Protein AF-A0A7M5XG82-F1 (afdb_monomer)

Secondary structure (DSSP, 8-state):
----SSS----------S--SS-HHHHHHHHHH-SS----SSEEEEE-SS-EEEE----TT---TTT--EE--S-EEEE-SS-EEEEEE-TTS-EEEEEEEE-TT-EEEEPPPTTGGG-GGGEEEEEE--SS-------

Structure (mmCIF, N/CA/C/O backbone):
data_AF-A0A7M5XG82-F1
#
_entry.id   AF-A0A7M5XG82-F1
#
loop_
_atom_site.group_PDB
_atom_site.id
_atom_site.type_symbol
_atom_site.label_atom_id
_atom_site.label_alt_id
_atom_site.label_comp_id
_atom_site.label_asym_id
_atom_site.label_entity_id
_atom_site.label_seq_id
_atom_site.pdbx_PDB_ins_code
_atom_site.Cartn_x
_atom_site.Cartn_y
_atom_site.Cartn_z
_atom_site.occupancy
_atom_site.B_iso_or_equiv
_atom_site.auth_seq_id
_atom_site.auth_comp_id
_atom_site.auth_asym_id
_atom_site.auth_atom_id
_atom_site.pdbx_PDB_model_num
ATOM 1 N N . MET A 1 1 ? -3.889 27.072 -1.626 1.00 43.38 1 MET A N 1
ATOM 2 C CA . MET A 1 1 ? -2.814 28.087 -1.555 1.00 43.38 1 MET A CA 1
ATOM 3 C C . MET A 1 1 ? -1.896 27.864 -2.743 1.00 43.38 1 MET A C 1
ATOM 5 O O . MET A 1 1 ? -1.508 26.725 -2.958 1.00 43.38 1 MET A O 1
ATOM 9 N N . ALA A 1 2 ? -1.628 28.892 -3.551 1.00 40.44 2 ALA A N 1
ATOM 10 C CA . ALA A 1 2 ? -0.678 28.778 -4.657 1.00 40.44 2 ALA A CA 1
ATOM 11 C C . ALA A 1 2 ? 0.746 28.933 -4.112 1.00 40.44 2 ALA A C 1
ATOM 13 O O . ALA A 1 2 ? 1.008 29.822 -3.304 1.00 40.44 2 ALA A O 1
ATOM 14 N N . ASN A 1 3 ? 1.637 28.037 -4.518 1.00 46.03 3 ASN A N 1
ATOM 15 C CA . ASN A 1 3 ? 3.038 28.046 -4.130 1.00 46.03 3 ASN A CA 1
ATOM 16 C C . ASN A 1 3 ? 3.775 29.184 -4.866 1.00 46.03 3 ASN A C 1
ATOM 18 O O . ASN A 1 3 ? 3.764 29.224 -6.093 1.00 46.03 3 ASN A O 1
ATOM 22 N N . CYS A 1 4 ? 4.397 30.106 -4.124 1.00 50.84 4 CYS A N 1
ATOM 23 C CA . CYS A 1 4 ? 5.077 31.297 -4.654 1.00 50.84 4 CYS A CA 1
ATOM 24 C C . CYS A 1 4 ? 6.514 31.040 -5.161 1.00 50.84 4 CYS A C 1
ATOM 26 O O . CYS A 1 4 ? 7.263 31.990 -5.362 1.00 50.84 4 CYS A O 1
ATOM 28 N N . GLY A 1 5 ? 6.908 29.781 -5.380 1.00 51.53 5 GLY A N 1
ATOM 29 C CA . GLY A 1 5 ? 8.064 29.432 -6.216 1.00 51.53 5 GLY A CA 1
ATOM 30 C C . GLY A 1 5 ? 9.432 29.348 -5.529 1.00 51.53 5 GLY A C 1
ATOM 31 O O . GLY A 1 5 ? 10.396 28.987 -6.195 1.00 51.53 5 GLY A O 1
ATOM 32 N N . GLU A 1 6 ? 9.548 29.610 -4.224 1.00 59.66 6 GLU A N 1
ATOM 33 C CA . GLU A 1 6 ? 10.833 29.459 -3.507 1.00 59.66 6 GLU A CA 1
ATOM 34 C C . GLU A 1 6 ? 11.024 28.069 -2.877 1.00 59.66 6 GLU A C 1
ATOM 36 O O . GLU A 1 6 ? 12.151 27.642 -2.638 1.00 59.66 6 GLU A O 1
ATOM 41 N N . VAL A 1 7 ? 9.937 27.321 -2.655 1.00 59.47 7 VAL A N 1
ATOM 42 C CA . VAL A 1 7 ? 9.974 25.956 -2.110 1.00 59.47 7 VAL A CA 1
ATOM 43 C C . VAL A 1 7 ? 8.954 25.106 -2.849 1.00 59.47 7 VAL A C 1
ATOM 45 O O . VAL A 1 7 ? 7.760 25.322 -2.681 1.00 59.47 7 VAL A O 1
ATOM 48 N N . ASN A 1 8 ? 9.385 24.102 -3.619 1.00 66.56 8 ASN A N 1
ATOM 49 C CA . ASN A 1 8 ? 8.477 23.084 -4.161 1.00 66.56 8 ASN A CA 1
ATOM 50 C C . ASN A 1 8 ? 7.928 22.225 -3.014 1.00 66.56 8 ASN A C 1
ATOM 52 O O . ASN A 1 8 ? 8.500 21.203 -2.654 1.00 66.56 8 ASN A O 1
ATOM 56 N N . SER A 1 9 ? 6.821 22.668 -2.423 1.00 73.81 9 SER A N 1
ATOM 57 C CA . SER A 1 9 ? 6.078 21.939 -1.402 1.00 73.81 9 SER A CA 1
ATOM 58 C C . SER A 1 9 ? 4.728 21.506 -1.957 1.00 73.81 9 SER A C 1
ATOM 60 O O . SER A 1 9 ? 4.102 22.207 -2.757 1.00 73.81 9 SER A O 1
ATOM 62 N N . ARG A 1 10 ? 4.289 20.328 -1.520 1.00 75.56 10 ARG A N 1
ATOM 63 C CA . ARG A 1 10 ? 2.930 19.831 -1.710 1.00 75.56 10 ARG A CA 1
ATOM 64 C C . ARG A 1 10 ? 2.282 19.736 -0.341 1.00 75.56 10 ARG A C 1
ATOM 66 O O . ARG A 1 10 ? 2.922 19.326 0.622 1.00 75.56 10 ARG A O 1
ATOM 73 N N . GLN A 1 11 ? 1.025 20.145 -0.264 1.00 83.50 11 GLN A N 1
ATOM 74 C CA . GLN A 1 11 ? 0.223 20.044 0.946 1.00 83.50 11 GLN A CA 1
ATOM 75 C C . GLN A 1 11 ? -0.914 19.072 0.667 1.00 83.50 11 GLN A C 1
ATOM 77 O O . GLN A 1 11 ? -1.641 19.243 -0.310 1.00 83.50 11 GLN A O 1
ATOM 82 N N . ILE A 1 12 ? -1.043 18.061 1.520 1.00 84.31 12 ILE A N 1
ATOM 83 C CA . ILE A 1 12 ? -2.161 17.122 1.512 1.00 84.31 12 ILE A CA 1
ATOM 84 C C . ILE A 1 12 ? -2.925 17.366 2.810 1.00 84.31 12 ILE A C 1
ATOM 86 O O . ILE A 1 12 ? -2.333 17.333 3.889 1.00 84.31 12 ILE A O 1
ATOM 90 N N . LEU A 1 13 ? -4.215 17.670 2.692 1.00 87.12 13 LEU A N 1
ATOM 91 C CA . LEU A 1 13 ? -5.105 17.902 3.825 1.00 87.12 13 LEU A CA 1
ATOM 92 C C . LEU A 1 13 ? -6.070 16.721 3.936 1.00 87.12 13 LEU A C 1
ATOM 94 O O . LEU A 1 13 ? -6.717 16.370 2.953 1.00 87.12 13 LEU A O 1
ATOM 98 N N . PHE A 1 14 ? -6.166 16.142 5.130 1.00 84.50 14 PHE A N 1
ATOM 99 C CA . PHE A 1 14 ? -7.156 15.124 5.464 1.00 84.50 14 PHE A CA 1
ATOM 100 C C . PHE A 1 14 ? -8.078 15.666 6.548 1.00 84.50 14 PHE A C 1
ATOM 102 O O . PHE A 1 14 ? -7.616 15.990 7.643 1.00 84.50 14 PHE A O 1
ATOM 109 N N . ASP A 1 15 ? -9.372 15.730 6.244 1.00 89.12 15 ASP A N 1
ATOM 110 C CA . ASP A 1 15 ? -10.399 16.069 7.222 1.00 89.12 15 ASP A CA 1
ATOM 111 C C . ASP A 1 15 ? -10.954 14.785 7.845 1.00 89.12 15 ASP A C 1
ATOM 113 O O . ASP A 1 15 ? -11.444 13.890 7.152 1.00 89.12 15 ASP A O 1
ATOM 117 N N . ILE A 1 16 ? -10.884 14.691 9.174 1.00 87.62 16 ILE A N 1
ATOM 118 C CA . ILE A 1 16 ? -11.454 13.573 9.930 1.00 87.62 16 ILE A CA 1
ATOM 119 C C . ILE A 1 16 ? -12.940 13.861 10.127 1.00 87.62 16 ILE A C 1
ATOM 121 O O . ILE A 1 16 ? -13.326 14.670 10.969 1.00 87.62 16 ILE A O 1
ATOM 125 N N . ILE A 1 17 ? -13.776 13.210 9.322 1.00 89.31 17 ILE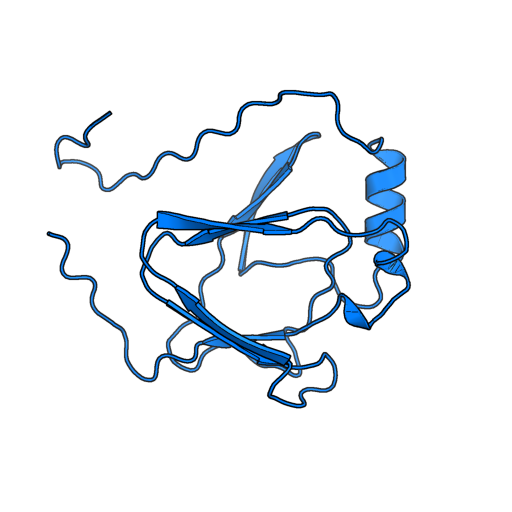 A N 1
ATOM 126 C CA . ILE A 1 17 ? -15.232 13.405 9.359 1.00 89.31 17 ILE A CA 1
ATOM 127 C C . ILE A 1 17 ? -15.930 12.519 10.401 1.00 89.31 17 ILE A C 1
ATOM 129 O O . ILE A 1 17 ? -17.009 12.871 10.880 1.00 89.31 17 ILE A O 1
ATOM 133 N N . HIS A 1 18 ? -15.310 11.398 10.782 1.00 89.00 18 HIS A N 1
ATOM 134 C CA . HIS A 1 18 ? -15.825 10.425 11.746 1.00 89.00 18 HIS A CA 1
ATOM 135 C C . HIS A 1 18 ? -14.692 9.838 12.593 1.00 89.00 18 HIS A C 1
ATOM 137 O O . HIS A 1 18 ? -13.525 9.888 12.206 1.00 89.00 18 HIS A O 1
ATOM 143 N N . GLU A 1 19 ? -15.048 9.256 13.739 1.00 91.25 19 GLU A N 1
ATOM 144 C CA . GLU A 1 19 ? -14.108 8.471 14.541 1.00 91.25 19 GLU A CA 1
ATOM 145 C C . GLU A 1 19 ? -13.564 7.271 13.742 1.00 91.25 19 GLU A C 1
ATOM 147 O O . GLU A 1 19 ? -14.298 6.703 12.924 1.00 91.25 19 GLU A O 1
ATOM 152 N N . PRO A 1 20 ? -12.304 6.855 13.976 1.00 91.38 20 PRO A N 1
ATOM 153 C CA . PRO A 1 20 ? -11.739 5.669 13.345 1.00 91.38 20 PRO A CA 1
ATOM 154 C C . PRO A 1 20 ? -12.602 4.426 13.568 1.00 91.38 20 PRO A C 1
ATOM 156 O O . PRO A 1 20 ? -13.096 4.178 14.667 1.00 91.38 20 PRO A O 1
ATOM 159 N N . LYS A 1 21 ? -12.725 3.610 12.518 1.00 91.75 21 LYS A N 1
ATOM 160 C CA . LYS A 1 21 ? -13.472 2.343 12.523 1.00 91.75 21 LYS A CA 1
ATOM 161 C C . LYS A 1 21 ? -12.948 1.331 13.548 1.00 91.75 21 LYS A C 1
ATOM 163 O O . LYS A 1 21 ? -13.725 0.509 14.023 1.00 91.75 21 LYS A O 1
ATOM 168 N N . TYR A 1 22 ? -11.653 1.387 13.850 1.00 95.06 22 TYR A N 1
ATOM 169 C CA . TYR A 1 22 ? -10.950 0.424 14.690 1.00 95.06 22 TYR A CA 1
ATOM 170 C C . TYR A 1 22 ? -10.267 1.117 15.871 1.00 95.06 22 TYR A C 1
ATOM 172 O O . TYR A 1 22 ? -9.791 2.251 15.752 1.00 95.06 22 TYR A O 1
ATOM 180 N N . THR A 1 23 ? -10.170 0.422 17.002 1.00 96.31 23 THR A N 1
ATOM 181 C CA . THR A 1 23 ? -9.307 0.833 18.117 1.00 96.31 23 THR A CA 1
ATOM 182 C C . THR A 1 23 ? -7.828 0.600 17.794 1.00 96.31 23 THR A C 1
ATOM 184 O O . THR A 1 23 ? -7.479 -0.103 16.846 1.00 96.31 23 THR A O 1
ATOM 187 N N . GLU A 1 24 ? -6.921 1.156 18.603 1.00 96.12 24 GLU A N 1
ATOM 188 C CA . GLU A 1 24 ? -5.482 0.907 18.431 1.00 96.12 24 GLU A CA 1
ATOM 189 C C . GLU A 1 24 ? -5.123 -0.572 18.647 1.00 96.12 24 GLU A C 1
ATOM 191 O O . GLU A 1 24 ? -4.213 -1.089 17.999 1.00 96.12 24 GLU A O 1
ATOM 196 N N . GLU A 1 25 ? -5.827 -1.269 19.541 1.00 97.44 25 GLU A N 1
ATOM 197 C CA . GLU A 1 25 ? -5.667 -2.707 19.765 1.00 97.44 25 GLU A CA 1
ATOM 198 C C . GLU A 1 25 ? -6.134 -3.527 18.559 1.00 97.44 25 GLU A C 1
ATOM 200 O O . GLU A 1 25 ? -5.431 -4.448 18.149 1.00 97.44 25 GLU A O 1
ATOM 205 N N . GLU A 1 26 ? -7.275 -3.176 17.961 1.00 96.81 26 GLU A N 1
ATOM 206 C CA . GLU A 1 26 ? -7.788 -3.839 16.755 1.00 96.81 26 GLU A CA 1
ATOM 207 C C . GLU A 1 26 ? -6.871 -3.599 15.553 1.00 96.81 26 GLU A C 1
ATOM 209 O O . GLU A 1 26 ? -6.579 -4.530 14.806 1.00 96.81 26 GLU A O 1
ATOM 214 N N . VAL A 1 27 ? -6.339 -2.382 15.397 1.00 96.44 27 VAL A N 1
ATOM 215 C CA . VAL A 1 27 ? -5.329 -2.078 14.372 1.00 96.44 27 VAL A CA 1
ATOM 216 C C . VAL A 1 27 ? -4.082 -2.943 14.565 1.00 96.44 27 VAL A C 1
ATOM 218 O O . VAL A 1 27 ? -3.595 -3.539 13.605 1.00 96.44 27 VAL A O 1
ATOM 221 N N . LYS A 1 28 ? -3.569 -3.062 15.797 1.00 95.94 28 LYS A N 1
ATOM 222 C CA . LYS A 1 28 ? -2.417 -3.930 16.097 1.00 95.94 28 LYS A CA 1
ATOM 223 C C . LYS A 1 28 ? -2.710 -5.396 15.776 1.00 95.94 28 LYS A C 1
ATOM 225 O O . LYS A 1 28 ? -1.853 -6.063 15.201 1.00 95.94 28 LYS A O 1
ATOM 230 N N . ASP A 1 29 ? -3.902 -5.883 16.115 1.00 96.69 29 ASP A N 1
ATOM 231 C CA . ASP A 1 29 ? -4.332 -7.251 15.818 1.00 96.69 29 ASP A CA 1
ATOM 232 C C . ASP A 1 29 ? -4.393 -7.506 14.302 1.00 96.69 29 ASP A C 1
ATOM 234 O O . ASP A 1 29 ? -3.750 -8.441 13.820 1.00 96.69 29 ASP A O 1
ATOM 238 N N . LEU A 1 30 ? -5.047 -6.626 13.534 1.00 96.56 30 LEU A N 1
ATOM 239 C CA . LEU A 1 30 ? -5.123 -6.706 12.068 1.00 96.56 30 LEU A CA 1
ATOM 240 C C . LEU A 1 30 ? -3.735 -6.714 11.414 1.00 96.56 30 LEU A C 1
ATOM 242 O O . LEU A 1 30 ? -3.455 -7.556 10.561 1.00 96.56 30 LEU A O 1
ATOM 246 N N . LEU A 1 31 ? -2.840 -5.818 11.843 1.00 95.50 31 LEU A N 1
ATOM 247 C CA . LEU A 1 31 ? -1.466 -5.759 11.337 1.00 95.50 31 LEU A CA 1
ATOM 248 C C . LEU A 1 31 ? -0.671 -7.026 11.675 1.00 95.50 31 LEU A C 1
ATOM 250 O O . LEU A 1 31 ? 0.126 -7.478 10.857 1.00 95.50 31 LEU A O 1
ATOM 254 N N . SER A 1 32 ? -0.892 -7.612 12.856 1.00 96.00 32 SER A N 1
ATOM 255 C CA . SER A 1 32 ? -0.191 -8.823 13.304 1.00 96.00 32 SER A CA 1
ATOM 256 C C . SER A 1 32 ? -0.618 -10.093 12.564 1.00 96.00 32 SER A C 1
ATOM 258 O O . SER A 1 32 ? 0.165 -11.036 12.461 1.00 96.00 32 SER A O 1
ATOM 260 N N . LYS A 1 33 ? -1.847 -10.112 12.036 1.00 96.81 33 LYS A N 1
ATOM 261 C CA . LYS A 1 33 ? -2.414 -11.238 11.282 1.00 96.81 33 LYS A CA 1
ATOM 262 C C . LYS A 1 33 ? -2.018 -11.240 9.808 1.00 96.81 33 LYS A C 1
ATOM 264 O O . LYS A 1 33 ? -2.235 -12.240 9.130 1.00 96.81 33 LYS A O 1
ATOM 269 N N . ALA A 1 34 ? -1.438 -10.148 9.313 1.00 96.75 34 ALA A N 1
ATOM 270 C CA . ALA A 1 34 ? -1.073 -10.008 7.914 1.00 96.75 34 ALA A CA 1
ATOM 271 C C . ALA A 1 34 ? -0.101 -11.116 7.456 1.00 96.75 34 ALA A C 1
ATOM 273 O O . ALA A 1 34 ? 0.973 -11.302 8.023 1.00 96.75 34 ALA A O 1
ATOM 274 N N . ILE A 1 35 ? -0.465 -11.818 6.377 1.00 96.62 35 ILE A N 1
ATOM 275 C CA . ILE A 1 35 ? 0.369 -12.861 5.743 1.00 96.62 35 ILE A CA 1
ATOM 276 C C . ILE A 1 35 ? 1.704 -12.300 5.213 1.00 96.62 35 ILE A C 1
ATOM 278 O O . ILE A 1 35 ? 2.747 -12.937 5.354 1.00 96.62 35 ILE A O 1
ATOM 282 N N . TYR A 1 36 ? 1.669 -11.111 4.606 1.00 96.50 36 TYR A N 1
ATOM 283 C CA . TYR A 1 36 ? 2.844 -10.360 4.150 1.00 96.50 36 TYR A CA 1
ATOM 284 C C . TYR A 1 36 ? 3.014 -9.095 4.998 1.00 96.50 36 TYR A C 1
ATOM 286 O O . TYR A 1 36 ? 2.035 -8.633 5.589 1.00 96.50 36 TYR A O 1
ATOM 294 N N . PRO A 1 37 ? 4.219 -8.493 5.051 1.00 95.62 37 PRO A N 1
ATOM 295 C CA . PRO A 1 37 ? 4.418 -7.245 5.778 1.00 95.62 37 PRO A CA 1
ATOM 296 C C . PRO A 1 37 ? 3.402 -6.169 5.349 1.00 95.62 37 PRO A C 1
ATOM 298 O O . PRO A 1 37 ? 3.247 -5.926 4.151 1.00 95.62 37 PRO A O 1
ATOM 301 N N . PRO A 1 38 ? 2.729 -5.474 6.283 1.00 95.38 38 PRO A N 1
ATOM 302 C CA . PRO A 1 38 ? 1.736 -4.444 5.961 1.00 95.38 38 PRO A CA 1
AT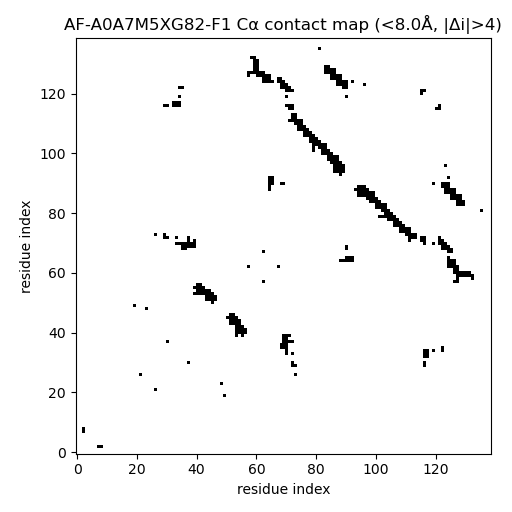OM 303 C C . PRO A 1 38 ? 2.382 -3.075 5.666 1.00 95.38 38 PRO A C 1
ATOM 305 O O . PRO A 1 38 ? 1.824 -2.021 5.993 1.00 95.38 38 PRO A O 1
ATOM 308 N N . ASN A 1 39 ? 3.594 -3.098 5.105 1.00 94.25 39 ASN A N 1
ATOM 309 C CA . ASN A 1 39 ? 4.392 -1.928 4.760 1.00 94.25 39 ASN A CA 1
ATOM 310 C C . ASN A 1 39 ? 4.198 -1.655 3.269 1.00 94.25 39 ASN A C 1
ATOM 312 O O . ASN A 1 39 ? 4.735 -2.374 2.433 1.00 94.25 39 ASN A O 1
ATOM 316 N N . VAL A 1 40 ? 3.399 -0.641 2.952 1.00 90.50 40 VAL A N 1
ATOM 317 C CA . VAL A 1 40 ? 2.932 -0.355 1.583 1.00 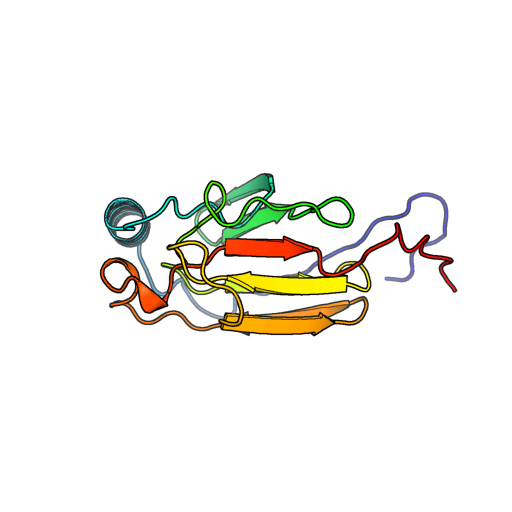90.50 40 VAL A CA 1
ATOM 318 C C . VAL A 1 40 ? 3.822 0.638 0.824 1.00 90.50 40 VAL A C 1
ATOM 320 O O . VAL A 1 40 ? 3.586 0.912 -0.349 1.00 90.50 40 VAL A O 1
ATOM 323 N N . GLY A 1 41 ? 4.830 1.199 1.497 1.00 91.31 41 GLY A N 1
ATOM 324 C CA . GLY A 1 41 ? 5.695 2.259 0.986 1.00 91.31 41 GLY A CA 1
ATOM 325 C C . GLY A 1 41 ? 7.184 1.953 1.066 1.00 91.31 41 GLY A C 1
ATOM 326 O O . GLY A 1 41 ? 7.605 0.927 1.600 1.00 91.31 41 GLY A O 1
ATOM 327 N N . THR A 1 42 ? 7.991 2.886 0.568 1.00 92.00 42 THR A N 1
ATOM 328 C CA . THR A 1 42 ? 9.449 2.876 0.716 1.00 92.00 42 THR A CA 1
ATOM 329 C C . THR A 1 42 ? 9.914 3.435 2.052 1.00 92.00 42 THR A C 1
ATOM 331 O O . THR A 1 42 ? 10.897 2.941 2.598 1.00 92.00 42 THR A O 1
ATOM 334 N N . GLU A 1 43 ? 9.212 4.432 2.593 1.00 94.81 43 GLU A N 1
ATOM 335 C CA . GLU A 1 43 ? 9.567 5.079 3.858 1.00 94.81 43 GLU A CA 1
ATOM 336 C C . GLU A 1 43 ? 8.306 5.473 4.630 1.00 94.81 43 GLU A C 1
ATOM 338 O O . GLU A 1 43 ? 7.385 6.055 4.064 1.00 94.81 43 GLU A O 1
ATOM 343 N N . LEU A 1 44 ? 8.247 5.168 5.928 1.00 96.25 44 LEU A N 1
ATOM 344 C CA . LEU A 1 44 ? 7.186 5.664 6.802 1.00 96.25 44 LEU A CA 1
ATOM 345 C C . LEU A 1 44 ? 7.549 7.083 7.250 1.00 96.25 44 LEU A C 1
ATOM 347 O O . LEU A 1 44 ? 8.492 7.267 8.016 1.00 96.25 44 LEU A O 1
ATOM 351 N N . LEU A 1 45 ? 6.791 8.076 6.794 1.00 94.38 45 LEU A N 1
ATOM 352 C CA . LEU A 1 45 ? 7.040 9.486 7.105 1.00 94.38 45 LEU A CA 1
ATOM 353 C C . LEU A 1 45 ? 6.391 9.916 8.421 1.00 94.38 45 LEU A C 1
ATOM 355 O O . LEU A 1 45 ? 6.908 10.774 9.135 1.00 94.38 45 LEU A O 1
ATOM 359 N N . PHE A 1 46 ? 5.214 9.364 8.710 1.00 94.12 46 PHE A N 1
ATOM 360 C CA . PHE A 1 46 ? 4.389 9.771 9.838 1.00 94.12 46 PHE A CA 1
ATOM 361 C C . PHE A 1 46 ? 3.446 8.645 10.252 1.00 94.12 46 PHE A C 1
ATOM 363 O O . PHE A 1 46 ? 2.872 7.964 9.405 1.00 94.12 46 PHE A O 1
ATOM 370 N N . GLU A 1 47 ? 3.238 8.488 11.555 1.00 94.88 47 GLU A N 1
ATOM 371 C CA . GLU A 1 47 ? 2.251 7.570 12.114 1.00 94.88 47 GLU A CA 1
ATOM 372 C C . GLU A 1 47 ? 1.627 8.178 13.370 1.00 94.88 47 GLU A C 1
ATOM 374 O O . GLU A 1 47 ? 2.320 8.710 14.240 1.00 94.88 47 GLU A O 1
ATOM 379 N N . ASN A 1 48 ? 0.303 8.097 13.458 1.00 93.38 48 ASN A N 1
ATOM 380 C CA . ASN A 1 48 ? -0.461 8.392 14.661 1.00 93.38 48 ASN A CA 1
ATOM 381 C C . ASN A 1 48 ? -1.694 7.474 14.741 1.00 93.38 48 ASN A C 1
ATOM 383 O O . ASN A 1 48 ? -1.864 6.561 13.938 1.00 93.38 48 ASN A O 1
ATOM 387 N N . ARG A 1 49 ? -2.590 7.753 15.694 1.00 93.62 49 ARG A N 1
ATOM 388 C CA . ARG A 1 49 ? -3.858 7.030 15.880 1.00 93.62 49 ARG A CA 1
ATOM 389 C C . ARG A 1 49 ? -4.739 6.946 14.623 1.00 93.62 49 ARG A C 1
ATOM 391 O O . ARG A 1 49 ? -5.502 5.999 14.486 1.00 93.62 49 ARG A O 1
ATOM 398 N N . TYR A 1 50 ? -4.695 7.952 13.753 1.00 92.62 50 TYR A N 1
ATOM 399 C CA . TYR A 1 50 ? -5.617 8.096 12.627 1.00 92.62 50 TYR A CA 1
ATOM 400 C C . TYR A 1 50 ? -5.052 7.544 11.323 1.00 92.62 50 TYR A C 1
ATOM 402 O O . TYR A 1 50 ? -5.812 7.035 10.504 1.00 92.62 50 TYR A O 1
ATOM 410 N N . CYS A 1 51 ? -3.742 7.663 11.097 1.00 92.75 51 CYS A N 1
ATOM 411 C CA . CYS A 1 51 ? -3.143 7.223 9.847 1.00 92.75 51 CYS A CA 1
ATOM 412 C C . CYS A 1 51 ? -1.653 6.892 9.959 1.00 92.75 51 CYS A C 1
ATOM 414 O O . CYS A 1 51 ? -0.935 7.347 10.851 1.00 92.75 51 CYS A O 1
ATOM 416 N N . ARG A 1 52 ? -1.197 6.125 8.964 1.00 94.88 52 ARG A N 1
ATOM 417 C CA . ARG A 1 52 ? 0.210 5.952 8.603 1.00 94.88 52 ARG A CA 1
ATOM 418 C C . ARG A 1 52 ? 0.409 6.561 7.224 1.00 94.88 52 ARG A C 1
ATOM 420 O O . ARG A 1 52 ? -0.281 6.172 6.285 1.00 94.88 52 ARG A O 1
ATOM 427 N N . VAL A 1 53 ? 1.336 7.502 7.105 1.00 94.69 53 VAL A N 1
ATOM 428 C CA . VAL A 1 53 ? 1.701 8.125 5.833 1.00 94.69 53 VAL A CA 1
ATOM 429 C C . VAL A 1 53 ? 3.029 7.550 5.394 1.00 94.69 53 VAL A C 1
ATOM 431 O O . VAL A 1 53 ? 4.047 7.712 6.068 1.00 94.69 53 VAL A O 1
ATOM 434 N N . TRP A 1 54 ? 2.998 6.893 4.246 1.00 96.25 54 TRP A N 1
ATOM 435 C CA . TRP A 1 54 ? 4.177 6.341 3.615 1.00 96.25 54 TRP A CA 1
ATOM 436 C C . TRP A 1 54 ? 4.548 7.171 2.392 1.00 96.25 54 TRP A C 1
ATOM 438 O O . TRP A 1 54 ? 3.674 7.518 1.598 1.00 96.25 54 TRP A O 1
ATOM 448 N N . ASP A 1 55 ? 5.837 7.448 2.224 1.00 94.06 55 ASP A N 1
ATOM 449 C CA . ASP A 1 55 ? 6.372 7.746 0.905 1.00 94.06 55 ASP A CA 1
ATOM 450 C C . ASP A 1 55 ? 6.464 6.447 0.105 1.00 94.06 55 ASP A C 1
ATOM 452 O O . ASP A 1 55 ? 6.796 5.386 0.648 1.00 94.06 55 ASP A O 1
ATOM 456 N N . PHE A 1 56 ? 6.179 6.525 -1.188 1.00 94.19 56 PHE A N 1
ATOM 457 C CA . PHE A 1 56 ? 6.301 5.404 -2.108 1.00 94.19 56 PHE A CA 1
ATOM 458 C C . PHE A 1 56 ? 6.963 5.882 -3.390 1.00 94.19 56 PHE A C 1
ATOM 460 O O . PHE A 1 56 ? 6.359 6.562 -4.222 1.00 94.19 56 PHE A O 1
ATOM 467 N N . TYR A 1 57 ? 8.210 5.466 -3.567 1.00 92.56 57 TYR A N 1
ATOM 468 C CA . TYR A 1 57 ? 8.977 5.757 -4.762 1.00 92.56 57 TYR A CA 1
ATOM 469 C C . TYR A 1 57 ? 9.622 4.493 -5.318 1.00 92.56 57 TYR A C 1
ATOM 471 O O . TYR A 1 57 ? 10.319 3.760 -4.625 1.00 92.56 57 TYR A O 1
ATOM 479 N N . LEU A 1 58 ? 9.444 4.264 -6.614 1.00 92.75 58 LEU A N 1
ATOM 480 C CA . LEU A 1 58 ? 10.167 3.233 -7.342 1.00 92.75 58 LEU A CA 1
ATOM 481 C C . LEU A 1 58 ? 10.944 3.901 -8.472 1.00 92.75 58 LEU A C 1
ATOM 483 O O . LEU A 1 58 ? 10.364 4.614 -9.291 1.00 92.75 58 LEU A O 1
ATOM 487 N N . GLU A 1 59 ? 12.244 3.621 -8.561 1.00 92.31 59 GLU A N 1
ATOM 488 C CA . GLU A 1 59 ? 13.031 3.936 -9.759 1.00 92.31 59 GLU A CA 1
ATOM 489 C C . GLU A 1 59 ? 12.375 3.321 -11.016 1.00 92.31 59 GLU A C 1
ATOM 491 O O . GLU A 1 59 ? 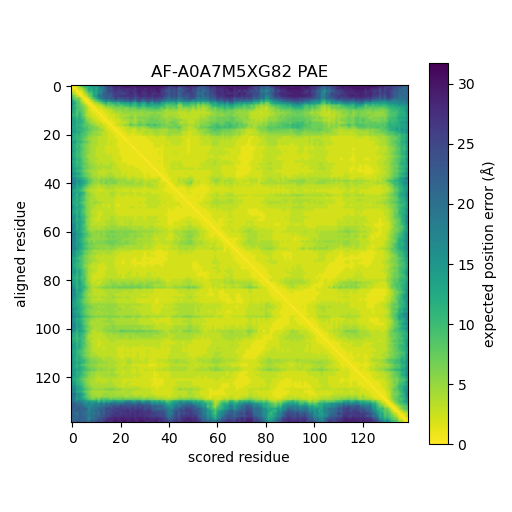11.601 2.366 -10.892 1.00 92.31 59 GLU A O 1
ATOM 496 N N . PRO A 1 60 ? 12.648 3.828 -12.233 1.00 90.06 60 PRO A N 1
ATOM 497 C CA . PRO A 1 60 ? 12.216 3.169 -13.467 1.00 90.06 60 PRO A CA 1
ATOM 498 C C . PRO A 1 60 ? 12.633 1.697 -13.484 1.00 90.06 60 PRO A C 1
ATOM 500 O O . PRO A 1 60 ? 13.744 1.363 -13.072 1.00 90.06 60 PRO A O 1
ATOM 503 N N . ASP A 1 61 ? 11.723 0.821 -13.910 1.00 88.31 61 ASP A N 1
ATOM 504 C CA . ASP A 1 61 ? 11.839 -0.643 -13.801 1.00 88.31 61 ASP A CA 1
ATOM 505 C C . ASP A 1 61 ? 12.101 -1.190 -12.374 1.00 88.31 61 ASP A C 1
ATOM 507 O O . ASP A 1 61 ? 12.361 -2.386 -12.204 1.00 88.31 61 ASP A O 1
ATOM 511 N N . GLY A 1 62 ? 12.014 -0.344 -11.346 1.00 92.31 62 GLY A N 1
ATOM 512 C CA . GLY A 1 62 ? 12.191 -0.679 -9.939 1.00 92.31 62 GLY A CA 1
ATOM 513 C C . GLY A 1 62 ? 10.984 -1.395 -9.339 1.00 92.31 62 GLY A C 1
ATOM 5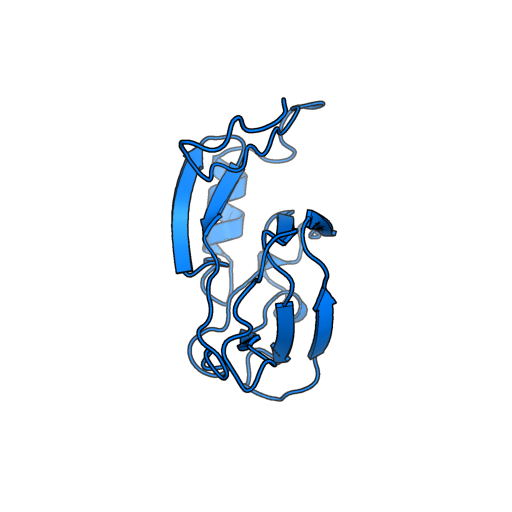14 O O . GLY A 1 62 ? 9.872 -1.339 -9.863 1.00 92.31 62 GLY A O 1
ATOM 515 N N . GLY A 1 63 ? 11.217 -2.065 -8.213 1.00 92.81 63 GLY A N 1
ATOM 516 C CA . GLY A 1 63 ? 10.284 -3.012 -7.602 1.00 92.81 63 GLY A CA 1
ATOM 517 C C . GLY A 1 63 ? 10.671 -4.453 -7.938 1.00 92.81 63 GLY A C 1
ATOM 518 O O . GLY A 1 63 ? 10.899 -4.797 -9.100 1.00 92.81 63 GLY A O 1
ATOM 519 N N . ASP A 1 64 ? 10.776 -5.293 -6.908 1.00 94.31 64 ASP A N 1
ATOM 520 C CA . ASP A 1 64 ? 11.027 -6.730 -7.034 1.00 94.31 64 ASP A CA 1
ATOM 521 C C . ASP A 1 64 ? 9.778 -7.492 -6.563 1.00 94.31 64 ASP A C 1
ATOM 523 O O . ASP A 1 64 ? 9.555 -7.614 -5.356 1.00 94.31 64 ASP A O 1
ATOM 527 N N . PRO A 1 65 ? 8.950 -8.010 -7.489 1.00 92.88 65 PRO A N 1
ATOM 528 C CA . PRO A 1 65 ? 7.701 -8.676 -7.137 1.00 92.88 65 PRO A CA 1
ATOM 529 C C . PRO A 1 65 ? 7.827 -9.843 -6.153 1.00 92.88 65 PRO A C 1
ATOM 531 O O . PRO A 1 65 ? 6.872 -10.139 -5.446 1.00 92.88 65 PRO A O 1
ATOM 534 N N . LEU A 1 66 ? 8.992 -10.497 -6.087 1.00 91.75 66 LEU A N 1
ATOM 535 C CA . LEU A 1 66 ? 9.223 -11.634 -5.193 1.00 91.75 66 LEU A CA 1
ATOM 536 C C . LEU A 1 66 ? 9.687 -11.215 -3.793 1.00 91.75 66 LEU A C 1
ATOM 538 O O . LEU A 1 66 ? 9.656 -12.031 -2.874 1.00 91.75 66 LEU A O 1
ATOM 542 N N . LYS A 1 67 ? 10.150 -9.972 -3.624 1.00 92.19 67 LYS A N 1
ATOM 543 C CA . LYS A 1 67 ? 10.689 -9.468 -2.348 1.00 92.19 67 LYS A CA 1
ATOM 544 C C . LYS A 1 67 ? 9.860 -8.348 -1.736 1.00 92.19 67 LYS A C 1
ATOM 546 O O . LYS A 1 67 ? 9.947 -8.125 -0.535 1.00 92.19 67 LYS A O 1
ATOM 551 N N . ASN A 1 68 ? 9.079 -7.648 -2.552 1.00 92.50 68 ASN A N 1
ATOM 552 C CA . ASN A 1 68 ? 8.348 -6.441 -2.178 1.00 92.50 68 ASN A CA 1
ATOM 553 C C . ASN A 1 68 ? 6.830 -6.672 -2.161 1.00 92.50 68 ASN A C 1
ATOM 555 O O . ASN A 1 68 ? 6.073 -5.737 -2.400 1.00 92.50 68 ASN A O 1
ATOM 559 N N . ALA A 1 69 ? 6.380 -7.906 -1.923 1.00 95.75 69 ALA A N 1
ATOM 560 C CA . ALA A 1 69 ? 4.971 -8.164 -1.662 1.00 95.75 69 ALA A CA 1
ATOM 561 C C . ALA A 1 69 ? 4.582 -7.608 -0.284 1.00 95.75 69 ALA A C 1
ATOM 563 O O . ALA A 1 69 ? 5.266 -7.857 0.712 1.00 95.75 69 ALA A O 1
ATOM 564 N N . HIS A 1 70 ? 3.469 -6.884 -0.235 1.00 96.69 70 HIS A N 1
ATOM 565 C CA . HIS A 1 70 ? 2.895 -6.308 0.977 1.00 96.69 70 HIS A CA 1
ATOM 566 C C . HIS A 1 70 ? 1.417 -6.660 1.091 1.00 96.69 70 HIS A C 1
ATOM 568 O O . HIS A 1 70 ? 0.793 -7.078 0.115 1.00 96.69 70 HIS A O 1
ATOM 574 N N . HIS A 1 71 ? 0.857 -6.492 2.288 1.00 97.75 71 HIS A N 1
ATOM 575 C CA . HIS A 1 71 ? -0.537 -6.823 2.576 1.00 97.75 71 HIS A CA 1
ATOM 576 C C . HIS A 1 71 ? -1.347 -5.587 2.968 1.00 97.75 71 HIS A C 1
ATOM 578 O O . HIS A 1 71 ? -1.026 -4.915 3.951 1.00 97.75 71 HIS A O 1
ATOM 584 N N . HIS A 1 72 ? -2.425 -5.310 2.238 1.00 97.25 72 HIS A N 1
ATOM 585 C CA . HIS A 1 72 ? -3.398 -4.297 2.635 1.00 97.25 72 HIS A CA 1
ATOM 586 C C . HIS A 1 72 ? -4.382 -4.880 3.642 1.00 97.25 72 HIS A C 1
ATOM 588 O O . HIS A 1 72 ? -5.198 -5.730 3.303 1.00 97.25 72 HIS A O 1
ATOM 594 N N . VAL A 1 73 ? -4.293 -4.422 4.890 1.00 97.25 73 VAL A N 1
ATOM 595 C CA . VAL A 1 73 ? -5.148 -4.893 5.999 1.00 97.25 73 VAL A CA 1
ATOM 596 C C . VAL A 1 73 ? -5.956 -3.771 6.657 1.00 97.25 73 VAL A C 1
ATOM 598 O O . VAL A 1 73 ? -6.706 -4.014 7.597 1.00 97.25 73 VAL A O 1
ATOM 601 N N . LEU A 1 74 ? -5.798 -2.541 6.165 1.00 96.81 74 LEU A N 1
ATOM 602 C CA . LEU A 1 74 ? -6.513 -1.338 6.584 1.00 96.81 74 LEU A CA 1
ATOM 603 C C . LEU A 1 74 ? -6.891 -0.541 5.336 1.00 96.81 74 LEU A C 1
ATOM 605 O O . LEU A 1 74 ? -6.153 -0.587 4.350 1.00 96.81 74 LEU A O 1
ATOM 609 N N . ASP A 1 75 ? -7.996 0.201 5.414 1.00 95.88 75 ASP A N 1
ATOM 610 C CA . ASP A 1 75 ? -8.411 1.154 4.380 1.00 95.88 75 ASP A CA 1
ATOM 611 C C . ASP A 1 75 ? -7.252 2.098 4.041 1.00 95.88 75 ASP A C 1
ATOM 613 O O . ASP A 1 75 ? -6.484 2.501 4.926 1.00 95.88 75 ASP A O 1
ATOM 617 N N . TYR A 1 76 ? -7.111 2.454 2.768 1.00 95.50 76 TYR A N 1
ATOM 618 C CA . TYR A 1 76 ? -6.024 3.327 2.350 1.00 95.50 76 TYR A CA 1
ATOM 619 C C . TYR A 1 76 ? -6.430 4.310 1.266 1.00 95.50 76 TYR A C 1
ATOM 621 O O . TYR A 1 76 ? -7.365 4.121 0.490 1.00 95.50 76 TYR A O 1
ATOM 629 N N . VAL A 1 77 ? -5.633 5.370 1.206 1.00 94.62 77 VAL A N 1
ATOM 630 C CA . VAL A 1 77 ? -5.626 6.342 0.127 1.00 94.62 77 VAL A CA 1
ATOM 631 C C . VAL A 1 77 ? -4.265 6.304 -0.549 1.00 94.62 77 VAL A C 1
ATOM 633 O O . VAL A 1 77 ? -3.230 6.300 0.118 1.00 94.62 77 VAL A O 1
ATOM 636 N N . PHE A 1 78 ? -4.257 6.288 -1.873 1.00 94.06 78 PHE A N 1
ATOM 637 C CA . PHE A 1 78 ? -3.052 6.416 -2.675 1.00 94.06 78 PHE A CA 1
ATOM 638 C C . PHE A 1 78 ? -3.092 7.754 -3.412 1.00 94.06 78 PHE A C 1
ATOM 640 O O . PHE A 1 78 ? -3.979 7.986 -4.232 1.00 94.06 78 PHE A O 1
ATOM 647 N N . VAL A 1 79 ? -2.149 8.645 -3.096 1.00 93.44 79 VAL A N 1
ATOM 648 C CA . VAL A 1 79 ? -2.069 9.999 -3.666 1.00 93.44 79 VAL A CA 1
ATOM 649 C C . VAL A 1 79 ? -0.895 10.071 -4.635 1.00 93.44 79 VAL A C 1
ATOM 651 O O . VAL A 1 79 ? 0.264 9.992 -4.229 1.00 93.44 79 VAL A O 1
ATOM 654 N N . TYR A 1 80 ? -1.179 10.264 -5.919 1.00 91.50 80 TYR A N 1
ATOM 655 C CA . TYR A 1 80 ? -0.158 10.400 -6.950 1.00 91.50 80 TYR A CA 1
ATOM 656 C C . TYR A 1 80 ? 0.385 11.827 -6.966 1.00 91.50 80 TYR A C 1
ATOM 658 O O . TYR A 1 80 ? -0.283 12.771 -7.375 1.00 91.50 80 TYR A O 1
ATOM 666 N N . VAL A 1 81 ? 1.633 12.004 -6.535 1.00 88.75 81 VAL A N 1
ATOM 667 C CA . VAL A 1 81 ? 2.323 13.310 -6.542 1.00 88.75 81 VAL A CA 1
ATOM 668 C C . VAL A 1 81 ? 3.137 13.560 -7.818 1.00 88.75 81 VAL A C 1
ATOM 670 O O . VAL A 1 81 ? 3.839 14.565 -7.925 1.00 88.75 81 VAL A O 1
ATOM 673 N N . ALA A 1 82 ? 3.058 12.645 -8.782 1.00 87.19 82 ALA A N 1
ATOM 674 C CA . ALA A 1 82 ? 3.599 12.750 -10.132 1.00 87.19 82 ALA A CA 1
ATOM 675 C C . ALA A 1 82 ? 2.881 11.737 -11.040 1.00 87.19 82 ALA A C 1
ATOM 677 O O . ALA A 1 82 ? 2.321 10.760 -10.542 1.00 87.19 82 ALA A O 1
ATOM 678 N N . CYS A 1 83 ? 2.928 11.947 -12.359 1.00 88.81 83 CYS A N 1
ATOM 679 C CA . CYS A 1 83 ? 2.447 10.951 -13.317 1.00 88.81 83 CYS A CA 1
ATOM 680 C C . CYS A 1 83 ? 3.251 9.650 -13.161 1.00 88.81 83 CYS A C 1
ATOM 682 O O . CYS A 1 83 ? 4.477 9.687 -13.016 1.00 88.81 83 CYS A O 1
ATOM 684 N N . GLY A 1 84 ? 2.581 8.503 -13.217 1.00 89.56 84 GLY A N 1
ATOM 685 C CA . GLY A 1 84 ? 3.202 7.213 -12.943 1.00 89.56 84 GLY A CA 1
ATOM 686 C C . GLY A 1 84 ? 2.506 6.049 -13.635 1.00 89.56 84 GLY A C 1
ATOM 687 O O . GLY A 1 84 ? 1.370 6.153 -14.092 1.00 89.56 84 GLY A O 1
ATOM 688 N N . ARG A 1 85 ? 3.207 4.914 -13.696 1.00 93.69 85 ARG A N 1
ATOM 689 C CA . ARG A 1 85 ? 2.618 3.626 -14.062 1.00 93.69 85 ARG A CA 1
ATOM 690 C C . ARG A 1 85 ? 3.058 2.562 -13.070 1.00 93.69 85 ARG A C 1
ATOM 692 O O . ARG A 1 85 ? 4.257 2.314 -12.948 1.00 93.69 85 ARG A O 1
ATOM 699 N N . LEU A 1 86 ? 2.110 1.916 -12.402 1.00 94.38 86 LEU A N 1
ATOM 700 C CA . LEU A 1 86 ? 2.363 0.826 -11.467 1.00 94.38 86 LEU A CA 1
ATOM 701 C C . LEU A 1 86 ? 1.781 -0.477 -12.017 1.00 94.38 86 LEU A C 1
ATOM 703 O O . LEU A 1 86 ? 0.584 -0.585 -12.272 1.00 94.38 86 LEU A O 1
ATOM 707 N N . LEU A 1 87 ? 2.646 -1.471 -12.188 1.00 96.56 87 LEU A N 1
ATOM 708 C CA . LEU A 1 87 ? 2.275 -2.822 -12.586 1.00 96.56 87 LEU A CA 1
ATOM 709 C C . LEU A 1 87 ? 2.082 -3.677 -11.336 1.00 96.56 87 LEU A C 1
ATOM 711 O O . LEU A 1 87 ? 3.011 -3.825 -10.538 1.00 96.56 87 LEU A O 1
ATOM 715 N N . GLY A 1 88 ? 0.895 -4.256 -11.197 1.00 96.62 88 GLY A N 1
ATOM 716 C CA . GLY A 1 88 ? 0.532 -5.147 -10.107 1.00 96.62 88 GLY A CA 1
ATOM 717 C C . GLY A 1 88 ? 0.934 -6.590 -10.382 1.00 96.62 88 GLY A C 1
ATOM 718 O O . GLY A 1 88 ? 0.643 -7.151 -11.446 1.00 96.62 88 GLY A O 1
ATOM 719 N N . TYR A 1 89 ? 1.561 -7.206 -9.389 1.00 97.81 89 TYR A N 1
ATOM 720 C CA . TYR A 1 89 ? 1.930 -8.614 -9.375 1.00 97.81 89 TYR A CA 1
ATOM 721 C C . TYR A 1 89 ? 1.223 -9.313 -8.223 1.00 97.81 89 TYR A C 1
ATOM 723 O O . TYR A 1 89 ? 1.066 -8.754 -7.137 1.00 97.81 89 TYR A O 1
ATOM 731 N N . HIS A 1 90 ? 0.839 -10.562 -8.454 1.00 96.81 90 HIS A N 1
ATOM 732 C CA . HIS A 1 90 ? 0.411 -11.441 -7.380 1.00 96.81 90 HIS A CA 1
ATOM 733 C C . HIS A 1 90 ? 1.577 -11.685 -6.401 1.00 96.81 90 HIS A C 1
ATOM 735 O O . HIS A 1 90 ? 2.740 -11.601 -6.810 1.00 96.81 90 HIS A O 1
ATOM 741 N N . PRO A 1 91 ? 1.304 -12.021 -5.127 1.00 94.94 91 PRO A N 1
ATOM 742 C CA . PRO A 1 91 ? 2.352 -12.233 -4.120 1.00 94.94 91 PRO A CA 1
ATOM 743 C C . PRO A 1 91 ? 3.346 -13.362 -4.431 1.00 94.94 91 PRO A C 1
ATOM 745 O O . PRO A 1 91 ? 4.423 -13.419 -3.844 1.00 94.94 91 PRO A O 1
ATOM 748 N N . ASP A 1 92 ? 2.995 -14.264 -5.351 1.00 94.44 92 ASP A N 1
ATOM 749 C CA . ASP A 1 92 ? 3.863 -15.326 -5.876 1.00 94.44 92 ASP A CA 1
ATOM 750 C C . ASP A 1 92 ? 4.780 -14.854 -7.027 1.00 94.44 92 ASP A C 1
ATOM 752 O O . ASP A 1 92 ? 5.530 -15.646 -7.598 1.00 94.44 92 ASP A O 1
ATOM 756 N N . GLY A 1 93 ? 4.724 -13.567 -7.385 1.00 95.62 93 GLY A N 1
ATOM 757 C CA . GLY A 1 93 ? 5.491 -12.955 -8.467 1.00 95.62 93 GLY A CA 1
ATOM 758 C C . GLY A 1 93 ? 4.870 -13.105 -9.856 1.00 95.62 93 GLY A C 1
ATOM 759 O O . GLY A 1 93 ? 5.474 -12.663 -10.837 1.00 95.62 93 GLY A O 1
ATOM 760 N N . ARG A 1 94 ? 3.675 -13.693 -9.989 1.00 96.75 94 ARG A N 1
ATOM 761 C CA . ARG A 1 94 ? 2.975 -13.758 -11.277 1.00 96.75 94 ARG A CA 1
ATOM 762 C C . ARG A 1 94 ? 2.475 -12.357 -11.681 1.00 96.75 94 ARG A C 1
ATOM 764 O O . ARG A 1 94 ? 1.819 -11.696 -10.875 1.00 96.75 94 ARG A O 1
ATOM 771 N N . PRO A 1 95 ? 2.748 -11.879 -12.910 1.00 96.75 95 PRO A N 1
ATOM 772 C CA . PRO A 1 95 ? 2.293 -10.563 -13.362 1.00 96.75 95 PRO A CA 1
ATOM 773 C C . PRO A 1 95 ? 0.786 -10.531 -13.641 1.00 96.75 95 PRO A C 1
ATOM 775 O O . PRO A 1 95 ? 0.155 -11.575 -13.819 1.00 96.75 95 PRO A O 1
ATOM 778 N N . GLY A 1 96 ? 0.249 -9.318 -13.793 1.00 95.06 96 GLY A N 1
ATOM 779 C CA . GLY A 1 96 ? -1.073 -9.091 -14.382 1.00 95.06 96 GLY A CA 1
ATOM 780 C C . GLY A 1 96 ? -2.208 -8.966 -13.373 1.00 95.06 96 GLY A C 1
ATOM 781 O O . GLY A 1 96 ? -3.350 -9.223 -13.738 1.00 95.06 96 GLY A O 1
ATOM 782 N N . LEU A 1 97 ? -1.907 -8.576 -12.130 1.00 96.94 97 LEU A N 1
ATOM 783 C CA . LEU A 1 97 ? -2.950 -8.263 -11.153 1.00 96.94 97 LEU A CA 1
ATOM 784 C C . LEU A 1 97 ? -3.649 -6.940 -11.502 1.00 96.94 97 LEU A C 1
ATOM 786 O O . LEU A 1 97 ? -4.871 -6.863 -11.469 1.00 96.94 97 LEU A O 1
ATOM 790 N N . PHE A 1 98 ? -2.873 -5.918 -11.874 1.00 95.19 98 PHE A N 1
ATOM 791 C CA . PHE A 1 98 ? -3.372 -4.645 -12.400 1.00 95.19 98 PHE A CA 1
ATOM 792 C C . PHE A 1 98 ? -2.298 -3.936 -13.241 1.00 95.19 98 PHE A C 1
ATOM 794 O O . PHE A 1 98 ? -1.114 -4.278 -13.184 1.00 95.19 98 PHE A O 1
ATOM 801 N N . ASP A 1 99 ? -2.712 -2.936 -14.013 1.00 96.19 99 ASP A N 1
ATOM 802 C CA . ASP A 1 99 ? -1.844 -2.021 -14.758 1.00 96.19 99 ASP A CA 1
ATOM 803 C C . ASP A 1 99 ? -2.417 -0.609 -14.615 1.00 96.19 99 ASP A C 1
ATOM 805 O O . ASP A 1 99 ? -3.359 -0.233 -15.313 1.00 96.19 99 ASP A O 1
ATOM 809 N N . SER A 1 100 ? -1.894 0.133 -13.641 1.00 93.12 100 SER A N 1
ATOM 810 C CA . SER A 1 100 ? -2.413 1.444 -13.257 1.00 93.12 100 SER A CA 1
ATOM 811 C C . SER A 1 100 ? -1.556 2.531 -13.884 1.00 93.12 100 SER A C 1
ATOM 813 O O . SER A 1 100 ? -0.387 2.664 -13.530 1.00 93.12 100 SER A O 1
ATOM 815 N N . VAL A 1 101 ? -2.130 3.316 -14.794 1.00 93.50 101 VAL A N 1
ATOM 816 C CA . VAL A 1 101 ? -1.531 4.543 -15.340 1.00 93.50 101 VAL A CA 1
ATOM 817 C C . VAL A 1 101 ? -2.268 5.713 -14.713 1.00 93.50 101 VAL A C 1
ATOM 819 O O . VAL A 1 101 ? -3.486 5.777 -14.841 1.00 93.50 101 VAL A O 1
ATOM 822 N N . MET A 1 102 ? -1.539 6.589 -14.027 1.00 90.50 102 MET A N 1
ATOM 823 C CA . MET A 1 102 ? -2.134 7.642 -13.207 1.00 90.50 102 MET A CA 1
ATOM 824 C C . MET A 1 102 ? -1.458 8.983 -13.456 1.00 90.50 102 MET A C 1
ATOM 826 O O . MET A 1 102 ? -0.243 9.062 -13.682 1.00 90.50 102 MET A O 1
ATOM 830 N N . GLU A 1 103 ? -2.256 10.037 -13.398 1.00 90.62 103 GLU A N 1
ATOM 831 C CA . GLU A 1 103 ? -1.828 11.414 -13.591 1.00 90.62 103 GLU A CA 1
ATOM 832 C C . GLU A 1 103 ? -1.379 12.069 -12.280 1.00 90.62 103 GLU A C 1
ATOM 834 O O . GLU A 1 103 ? -1.658 11.623 -11.164 1.00 90.62 103 GLU A O 1
ATOM 839 N N . ASN A 1 104 ? -0.656 13.179 -12.411 1.00 88.25 104 ASN A N 1
ATOM 840 C CA . ASN A 1 104 ? -0.282 13.994 -11.264 1.00 88.25 104 ASN A CA 1
ATOM 841 C C . ASN A 1 104 ? -1.530 14.536 -10.540 1.00 88.25 104 ASN A C 1
ATOM 843 O O . ASN A 1 104 ? -2.382 15.171 -11.157 1.00 88.25 104 ASN A O 1
ATOM 847 N N . ASN A 1 105 ? -1.545 14.397 -9.215 1.00 89.88 105 ASN A N 1
ATOM 848 C CA . ASN A 1 105 ? -2.619 14.754 -8.283 1.00 89.88 105 ASN A CA 1
ATOM 849 C C . ASN A 1 105 ? -3.846 13.831 -8.291 1.00 89.88 105 ASN A C 1
ATOM 851 O O . ASN A 1 105 ? -4.848 14.177 -7.664 1.00 89.88 105 ASN A O 1
ATOM 855 N N . GLU A 1 106 ? -3.793 12.673 -8.952 1.00 92.56 106 GLU A N 1
ATOM 856 C CA . GLU A 1 106 ? -4.859 11.681 -8.813 1.00 92.56 106 GLU A CA 1
ATOM 857 C C . GLU A 1 106 ? -4.853 11.031 -7.427 1.00 92.56 106 GLU A C 1
ATOM 859 O O . GLU A 1 106 ? -3.812 10.865 -6.785 1.00 92.56 106 GLU A O 1
ATOM 864 N N . VAL A 1 107 ? -6.048 10.677 -6.958 1.00 93.06 107 VAL A N 1
ATOM 865 C CA . VAL A 1 107 ? -6.275 10.090 -5.639 1.00 93.06 107 VAL A CA 1
ATOM 866 C C . VAL A 1 107 ? -7.166 8.871 -5.800 1.00 93.06 107 V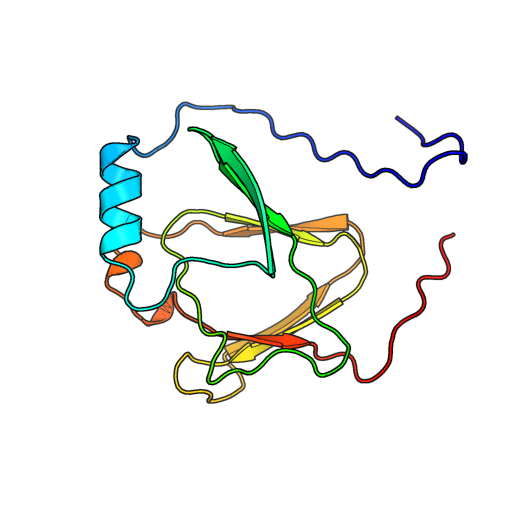AL A C 1
ATOM 868 O O . VAL A 1 107 ? -8.238 8.960 -6.396 1.00 93.06 107 VAL A O 1
ATOM 871 N N . VAL A 1 108 ? -6.731 7.749 -5.239 1.00 93.62 108 VAL A N 1
ATOM 872 C CA . VAL A 1 108 ? -7.506 6.508 -5.182 1.00 93.62 108 VAL A CA 1
ATOM 873 C C . VAL A 1 108 ? -7.780 6.183 -3.724 1.00 93.62 108 VAL A C 1
ATOM 875 O O . VAL A 1 108 ? -6.865 6.225 -2.906 1.00 93.62 108 VAL A O 1
ATOM 878 N N . TRP A 1 109 ? -9.032 5.876 -3.404 1.00 94.56 109 TRP A N 1
ATOM 879 C CA . TRP A 1 109 ? -9.447 5.377 -2.098 1.00 94.56 109 TRP A CA 1
ATOM 880 C C . TRP A 1 109 ? -9.866 3.919 -2.235 1.00 94.56 109 TRP A C 1
ATOM 882 O O . TRP A 1 109 ? -10.623 3.596 -3.149 1.00 94.56 109 TRP A O 1
ATOM 892 N N . GLU A 1 110 ? -9.403 3.071 -1.323 1.00 95.44 110 GLU A N 1
ATOM 893 C CA . GLU A 1 110 ? -9.758 1.657 -1.277 1.00 95.44 110 GLU A CA 1
ATOM 894 C C . GLU A 1 110 ? -10.214 1.280 0.132 1.00 95.44 110 GLU A C 1
ATOM 896 O O . GLU A 1 110 ? -9.483 1.445 1.115 1.00 95.44 110 GLU A O 1
ATOM 901 N N . GLU A 1 111 ? -11.437 0.758 0.216 1.00 95.81 111 GLU A N 1
ATOM 902 C CA . GLU A 1 111 ? -11.978 0.177 1.441 1.00 95.81 111 GLU A CA 1
ATOM 903 C C . GLU A 1 111 ? -11.569 -1.291 1.534 1.00 95.81 111 GLU A C 1
ATOM 905 O O . GLU A 1 111 ? -11.840 -2.101 0.644 1.00 95.81 111 GLU A O 1
ATOM 910 N N . ILE A 1 112 ? -10.940 -1.647 2.646 1.00 96.06 112 ILE A N 1
ATOM 911 C CA . ILE A 1 112 ? -10.425 -2.978 2.904 1.00 96.06 112 ILE A CA 1
ATOM 912 C C . ILE A 1 112 ? -11.380 -3.708 3.858 1.00 96.06 112 ILE A C 1
ATOM 914 O O . ILE A 1 112 ? -11.672 -3.236 4.967 1.00 96.06 112 ILE A O 1
ATOM 918 N N . PRO A 1 113 ? -11.904 -4.884 3.465 1.00 95.06 113 PRO A N 1
ATOM 919 C CA . PRO A 1 113 ? -12.791 -5.636 4.336 1.00 95.06 113 PRO A CA 1
ATOM 920 C C . PRO A 1 113 ? -12.037 -6.141 5.564 1.00 95.06 113 PRO A C 1
ATOM 922 O O . PRO A 1 113 ? -10.855 -6.466 5.507 1.00 95.06 113 PRO A O 1
ATOM 925 N N . SER A 1 114 ? -12.747 -6.297 6.682 1.00 91.19 114 SER A N 1
ATOM 926 C CA . SER A 1 114 ? -12.158 -6.780 7.941 1.00 91.19 114 SER A CA 1
ATOM 927 C C . SER A 1 114 ? -11.567 -8.193 7.846 1.00 91.19 114 SER A C 1
ATOM 929 O O . SER A 1 114 ? -10.754 -8.575 8.680 1.00 91.19 114 SER A O 1
ATOM 931 N N . THR A 1 115 ? -11.940 -8.966 6.822 1.00 94.12 115 THR A N 1
ATOM 932 C CA . THR A 1 115 ? -11.384 -10.295 6.529 1.00 94.12 115 THR A CA 1
ATOM 933 C C . THR A 1 115 ? -10.058 -10.250 5.768 1.00 94.12 115 THR A C 1
ATOM 935 O O . THR A 1 115 ? -9.461 -11.300 5.545 1.00 94.12 115 THR A O 1
ATOM 938 N N . ALA A 1 116 ? -9.595 -9.073 5.331 1.00 95.75 116 ALA A N 1
ATOM 939 C CA . ALA A 1 116 ? -8.421 -8.948 4.471 1.00 95.75 116 ALA A CA 1
ATOM 940 C C . ALA A 1 116 ? -7.140 -9.466 5.126 1.00 95.75 116 ALA A C 1
ATOM 942 O O . ALA A 1 116 ? -6.352 -10.115 4.455 1.00 95.75 116 ALA A O 1
ATOM 943 N N . ALA A 1 117 ? -6.965 -9.279 6.439 1.00 94.19 117 ALA A N 1
ATOM 944 C CA . ALA A 1 117 ? -5.754 -9.712 7.143 1.00 94.19 117 ALA A CA 1
ATOM 945 C C . ALA A 1 117 ? -5.426 -11.206 6.951 1.00 94.19 117 ALA A C 1
ATOM 947 O O . ALA A 1 117 ? -4.254 -11.581 6.921 1.00 94.19 117 ALA A O 1
ATOM 948 N N . GLU A 1 118 ? -6.451 -12.038 6.752 1.00 93.00 118 GLU A N 1
ATOM 949 C CA . GLU A 1 118 ? -6.340 -13.487 6.560 1.00 93.00 118 GLU A CA 1
ATOM 950 C C . GLU A 1 118 ? -6.545 -13.918 5.093 1.00 93.00 118 GLU A C 1
ATOM 952 O O . GLU A 1 118 ? -6.410 -15.101 4.777 1.00 93.00 118 GLU A O 1
ATOM 957 N N . ASN A 1 119 ? -6.846 -12.986 4.178 1.00 96.25 119 ASN A N 1
ATOM 958 C CA . ASN A 1 119 ? -7.063 -13.271 2.761 1.00 96.25 119 ASN A CA 1
ATOM 959 C C . ASN A 1 119 ? -5.915 -12.725 1.898 1.00 96.25 119 ASN A C 1
ATOM 961 O O . ASN A 1 119 ? -5.818 -11.531 1.635 1.00 96.25 119 ASN A O 1
ATOM 965 N N . VAL A 1 120 ? -5.106 -13.641 1.359 1.00 95.81 120 VAL A N 1
ATOM 966 C CA . VAL A 1 120 ? -3.953 -13.337 0.496 1.00 95.81 120 VAL A CA 1
ATOM 967 C C . VAL A 1 120 ? -4.293 -12.539 -0.771 1.00 95.81 120 VAL A C 1
ATOM 969 O O . VAL A 1 120 ? -3.399 -11.948 -1.368 1.00 95.81 120 VAL A O 1
ATOM 972 N N . GLU A 1 121 ? -5.558 -12.481 -1.188 1.00 95.75 121 GLU A N 1
ATOM 973 C CA . GLU A 1 121 ? -5.994 -11.673 -2.335 1.00 95.75 121 GLU A CA 1
ATOM 974 C C . GLU A 1 121 ? -5.809 -10.161 -2.120 1.00 95.75 121 GLU A C 1
ATOM 976 O O . GLU A 1 121 ? -5.730 -9.417 -3.096 1.00 95.75 121 GLU A O 1
ATOM 981 N N . TYR A 1 122 ? -5.674 -9.709 -0.869 1.00 97.12 122 TYR A N 1
ATOM 982 C CA . TYR A 1 122 ? -5.363 -8.314 -0.530 1.00 97.12 122 TYR A CA 1
ATOM 983 C C . TYR A 1 122 ? -3.860 -8.040 -0.424 1.00 97.12 122 TYR A C 1
ATOM 985 O O . TYR A 1 122 ? -3.441 -6.917 -0.123 1.00 97.12 122 TYR A O 1
ATOM 993 N N . ALA A 1 123 ? -3.029 -9.050 -0.685 1.00 97.25 123 ALA A N 1
ATOM 994 C CA . ALA A 1 123 ? -1.598 -8.886 -0.829 1.00 97.25 123 ALA A CA 1
ATOM 995 C C . ALA A 1 123 ? -1.211 -8.770 -2.305 1.00 97.25 123 ALA A C 1
ATOM 997 O O . ALA A 1 123 ? -1.769 -9.434 -3.180 1.00 97.25 123 ALA A O 1
ATOM 998 N N . HIS A 1 124 ? -0.211 -7.944 -2.584 1.00 97.38 124 HIS A N 1
ATOM 999 C CA . HIS A 1 124 ? 0.372 -7.821 -3.914 1.00 97.38 124 HIS A CA 1
ATOM 1000 C C . HIS A 1 124 ? 1.757 -7.196 -3.850 1.00 97.38 124 HIS A C 1
ATOM 1002 O O . HIS A 1 124 ? 2.164 -6.657 -2.825 1.00 97.38 124 HIS A O 1
ATOM 1008 N N . ALA A 1 125 ? 2.468 -7.243 -4.970 1.00 96.81 125 ALA A N 1
ATOM 1009 C CA . ALA A 1 125 ? 3.680 -6.466 -5.173 1.00 96.81 125 ALA A CA 1
ATOM 1010 C C . ALA A 1 125 ? 3.497 -5.477 -6.327 1.00 96.81 125 ALA A C 1
ATOM 1012 O O . ALA A 1 125 ? 2.678 -5.681 -7.228 1.00 96.81 125 ALA A O 1
ATOM 1013 N N . GLY A 1 126 ? 4.282 -4.404 -6.301 1.00 95.12 126 GLY A N 1
ATOM 1014 C CA . GLY A 1 126 ? 4.298 -3.379 -7.337 1.00 95.12 126 GLY A CA 1
ATOM 1015 C C . GLY A 1 126 ? 5.628 -3.336 -8.081 1.00 95.12 126 GLY A C 1
ATOM 1016 O O . GLY A 1 126 ? 6.694 -3.497 -7.484 1.00 95.12 126 GLY A O 1
ATOM 1017 N N . LYS A 1 127 ? 5.570 -3.070 -9.385 1.00 95.44 127 LYS A N 1
ATOM 1018 C CA . LYS A 1 127 ? 6.737 -2.708 -10.193 1.00 95.44 127 LYS A CA 1
ATOM 1019 C C . LYS A 1 127 ? 6.462 -1.430 -10.970 1.00 95.44 127 LYS A C 1
ATOM 1021 O O . LYS A 1 127 ? 5.390 -1.280 -11.552 1.00 95.44 127 LYS A O 1
ATOM 1026 N N . ASN A 1 128 ? 7.436 -0.532 -11.028 1.00 94.75 128 ASN A N 1
ATOM 1027 C CA . ASN A 1 128 ? 7.354 0.636 -11.889 1.00 94.75 128 ASN A CA 1
ATOM 1028 C C . ASN A 1 128 ? 7.293 0.191 -13.360 1.00 94.75 128 ASN A C 1
ATOM 1030 O O . ASN A 1 128 ? 8.178 -0.513 -13.847 1.00 94.75 128 ASN A O 1
ATOM 1034 N N . GLY A 1 129 ? 6.225 0.580 -14.056 1.00 92.88 129 GLY A N 1
ATOM 1035 C CA . GLY A 1 129 ? 5.997 0.272 -15.468 1.00 92.88 129 GLY A CA 1
ATOM 1036 C C . GLY A 1 129 ? 6.615 1.281 -16.440 1.00 92.88 129 GLY A C 1
ATOM 1037 O O . GLY A 1 129 ? 6.473 1.116 -17.657 1.00 92.88 129 GLY A O 1
ATOM 1038 N N . LEU A 1 130 ? 7.260 2.335 -15.933 1.00 88.50 130 LEU A N 1
ATOM 1039 C CA . LEU A 1 130 ? 7.999 3.310 -16.726 1.00 88.50 130 LEU A CA 1
ATOM 1040 C C . LEU A 1 130 ? 9.424 2.807 -16.976 1.00 88.50 130 LEU A C 1
ATOM 1042 O O . LEU A 1 130 ? 10.153 2.478 -16.044 1.00 88.50 130 LEU A O 1
ATOM 1046 N N . LYS A 1 131 ? 9.827 2.801 -18.252 1.00 76.38 131 LYS A N 1
ATOM 1047 C CA . LYS A 1 131 ? 11.152 2.333 -18.702 1.00 76.38 131 LYS A CA 1
ATOM 1048 C C . LYS A 1 131 ? 12.255 3.389 -18.607 1.00 76.38 131 LYS A C 1
ATOM 1050 O O . LYS A 1 131 ? 13.430 3.067 -18.682 1.00 76.38 131 LYS A O 1
ATOM 1055 N N . ASN A 1 132 ? 11.878 4.661 -18.497 1.00 69.69 132 ASN A N 1
ATOM 1056 C CA . ASN A 1 132 ? 12.791 5.799 -18.416 1.00 69.69 132 ASN A CA 1
ATOM 1057 C C . ASN A 1 132 ? 12.323 6.730 -17.297 1.00 69.69 132 ASN A C 1
ATOM 1059 O O . ASN A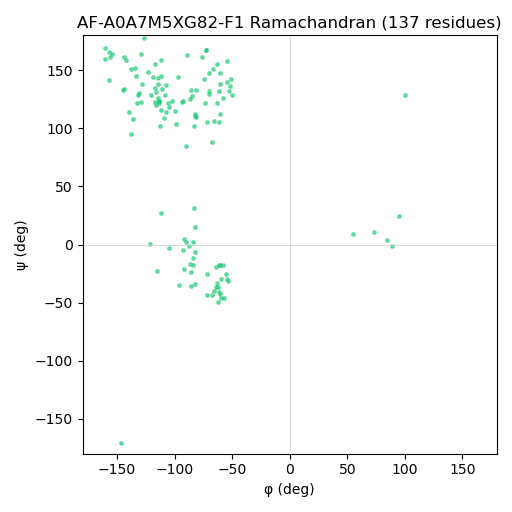 1 132 ? 11.120 6.814 -17.039 1.00 69.69 132 ASN A O 1
ATOM 1063 N N . LYS A 1 133 ? 13.248 7.480 -16.679 1.00 61.41 133 LYS A N 1
ATOM 1064 C CA . LYS A 1 133 ? 12.866 8.595 -15.801 1.00 61.41 133 LYS A CA 1
ATOM 1065 C C . LYS A 1 133 ? 12.080 9.592 -16.641 1.00 61.41 133 LYS A C 1
ATOM 1067 O O . LYS A 1 133 ? 12.643 10.214 -17.539 1.00 61.41 133 LYS A O 1
ATOM 1072 N N . ILE A 1 134 ? 10.789 9.740 -16.363 1.00 57.22 134 ILE A N 1
ATOM 1073 C CA . ILE A 1 134 ? 10.051 10.889 -16.869 1.00 57.22 134 ILE A CA 1
ATOM 1074 C C . ILE A 1 134 ? 10.558 12.078 -16.058 1.00 57.22 134 ILE A C 1
ATOM 1076 O O . ILE A 1 134 ? 10.262 12.213 -14.873 1.00 57.22 134 ILE A O 1
ATOM 1080 N N . THR A 1 135 ? 11.380 12.921 -16.675 1.00 49.38 135 THR A N 1
ATOM 1081 C CA . THR A 1 135 ? 11.656 14.250 -16.135 1.00 49.38 135 THR A CA 1
ATOM 1082 C C . THR A 1 135 ? 10.357 15.037 -16.195 1.00 49.38 135 THR A C 1
ATOM 1084 O O . THR A 1 135 ? 9.918 15.423 -17.278 1.00 49.38 135 THR A O 1
ATOM 1087 N N . TRP A 1 136 ? 9.724 15.240 -15.042 1.00 43.38 136 TRP A N 1
ATOM 1088 C CA . TRP A 1 136 ? 8.597 16.153 -14.911 1.00 43.38 136 TRP A CA 1
ATOM 1089 C C . TRP A 1 136 ? 9.075 17.568 -15.260 1.00 43.38 136 TRP A C 1
ATOM 1091 O O . TRP A 1 136 ? 9.818 18.191 -14.503 1.00 43.38 136 T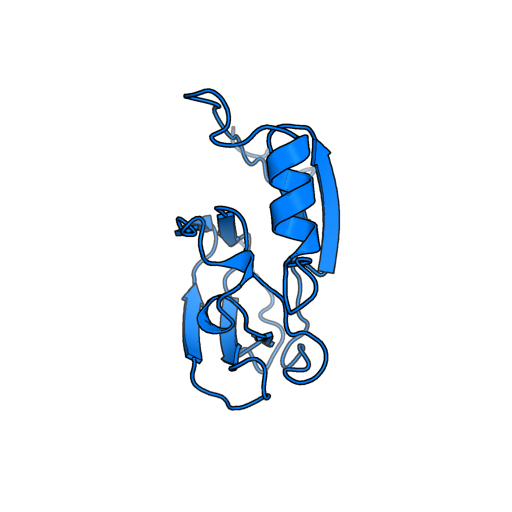RP A O 1
ATOM 1101 N N . THR A 1 137 ? 8.695 18.062 -16.436 1.00 40.38 137 THR A N 1
ATOM 1102 C CA . THR A 1 137 ? 8.847 19.470 -16.812 1.00 40.38 137 THR A CA 1
ATOM 1103 C C . THR A 1 137 ? 7.572 20.178 -16.385 1.00 40.38 137 THR A C 1
ATOM 1105 O O . THR A 1 137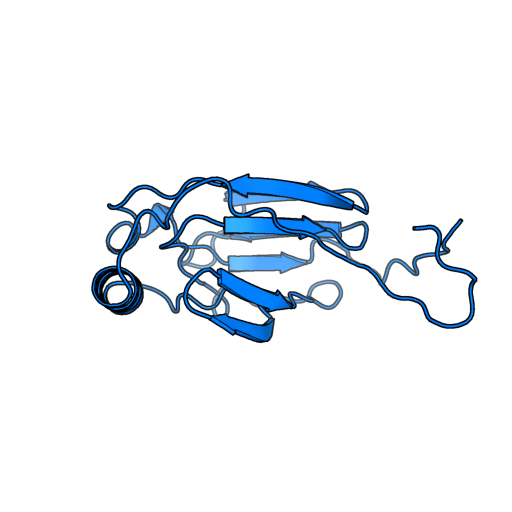 ? 6.622 20.259 -17.161 1.00 40.38 137 THR A O 1
ATOM 1108 N N . GLY A 1 138 ? 7.506 20.587 -15.120 1.00 38.16 138 GLY A N 1
ATOM 1109 C CA . GLY A 1 138 ? 6.352 21.306 -14.592 1.00 38.16 138 GLY A CA 1
ATOM 1110 C C . GLY A 1 138 ? 5.955 22.483 -15.475 1.00 38.16 138 GLY A C 1
ATOM 1111 O O . GLY A 1 138 ? 6.802 23.305 -15.824 1.00 38.16 138 GLY A O 1
ATOM 1112 N N . THR A 1 139 ? 4.675 22.541 -15.829 1.00 36.66 139 THR A N 1
ATOM 1113 C CA . THR A 1 139 ? 3.993 23.757 -16.284 1.00 36.66 139 THR A CA 1
ATOM 1114 C C . THR A 1 139 ? 3.083 24.244 -15.180 1.00 36.66 139 THR A C 1
ATOM 1116 O O . THR A 1 139 ? 2.380 23.370 -14.617 1.00 36.66 139 THR A O 1
#

Solvent-accessible surface area (backbone atoms only — not comparable to full-atom values): 8584 Å² total; per-residue (Å²): 134,85,78,88,79,87,61,102,75,84,87,86,88,82,82,83,88,65,80,74,96,61,53,76,68,54,50,51,51,36,58,72,51,34,87,35,57,67,61,87,44,72,43,80,77,46,75,61,99,88,49,74,46,56,45,73,77,62,56,57,61,22,58,48,31,79,77,50,37,16,26,49,51,58,63,48,73,51,74,30,90,46,65,49,35,44,33,27,15,34,56,88,44,49,75,76,69,44,77,48,75,46,51,61,72,40,73,48,78,48,87,52,56,92,65,26,24,80,35,69,87,42,29,32,10,51,27,31,63,35,87,56,82,78,78,82,78,85,128

InterPro domains:
  IPR014710 RmlC-like jelly roll fold [G3DSA:2.60.120.10] (37-129)

Radius of gyration: 16.31 Å; Cα contacts (8 Å, |Δi|>4): 238; chains: 1; bounding box: 29×47×38 Å

Sequence (139 aa):
MANCGEVNSRQILFDIIHEPKYTEEEVKDLLSKAIYPPNVGTELLFENRYCRVWDFYLEPDGGDPLKNAHHHVLDYVFVYVACGRLLGYHPDGRPGLFDSVMENNEVVWEEIPSTAAENVEYAHAGKNGLKNKITWTGT

Organism: NCBI:txid252671

Nearest PDB structures (foldseek):
  5m4o-assembly1_D  TM=5.316E-01  e=4.193E-01  Sphingomonas sp. TTNP3
  3aqd-assembly1_A  TM=6.116E-01  e=2.379E+00  Geobacillus stearothermophilus
  6e57-assembly3_C  TM=4.117E-01  e=2.847E+00  Bacteroides ovatus ATCC 8483
  6e57-assembly2_B  TM=4.358E-01  e=6.583E+00  Bacteroides ovatus ATCC 8483
  6e9b-assembly2_B  TM=4.116E-01  e=4.880E+00  Bacteroides ovatus ATCC 8483

pLDDT: mean 88.42, std 14.5, range [36.66, 97.81]

Foldseek 3Di:
DDDPPPDPDDDDDDDDPDDDPDFPVLVVVLQVLAPFHQQPAPAFPDDDRHDTDHHHDADAQGWDFQPAKHADRAKDKDFAQAFFWKWKAQSNRHTDPDIDTDHHGDMDTDGDDNCRSNDSNRIIIITTPGNDPPPPPDD

Mean predicted aligned error: 5.8 Å